Protein AF-A0A3M9Y2U6-F1 (afdb_monomer_lite)

Structure (mmCIF, N/CA/C/O backbone):
data_AF-A0A3M9Y2U6-F1
#
_entry.id   AF-A0A3M9Y2U6-F1
#
loop_
_atom_site.group_PDB
_atom_site.id
_atom_site.type_symbol
_atom_site.label_atom_id
_atom_site.label_alt_id
_atom_site.label_comp_id
_atom_site.label_asym_id
_atom_site.label_entity_id
_atom_site.label_seq_id
_atom_site.pdbx_PDB_ins_code
_atom_site.Cartn_x
_atom_site.Cartn_y
_atom_site.Cartn_z
_atom_site.occupancy
_atom_site.B_iso_or_equiv
_atom_site.auth_seq_id
_atom_site.auth_comp_id
_atom_site.auth_asym_id
_atom_site.auth_atom_id
_atom_site.pdbx_PDB_model_num
ATOM 1 N N . MET A 1 1 ? 1.875 -9.038 10.753 1.00 52.12 1 MET A N 1
ATOM 2 C CA . MET A 1 1 ? 0.910 -9.821 9.944 1.00 52.12 1 MET A CA 1
ATOM 3 C C . MET A 1 1 ? 1.158 -9.487 8.474 1.00 52.12 1 MET A C 1
ATOM 5 O O . MET A 1 1 ? 1.322 -8.312 8.190 1.00 52.12 1 MET A O 1
ATOM 9 N N . ASN A 1 2 ? 1.276 -10.460 7.559 1.00 71.25 2 ASN A N 1
ATOM 10 C CA . ASN A 1 2 ? 1.363 -10.186 6.113 1.00 71.25 2 ASN A CA 1
ATOM 11 C C . ASN A 1 2 ? -0.039 -10.377 5.505 1.00 71.25 2 ASN A C 1
ATOM 13 O O . ASN A 1 2 ? -0.377 -11.508 5.146 1.00 71.25 2 ASN A O 1
ATOM 17 N N . PRO A 1 3 ? -0.865 -9.317 5.421 1.00 74.38 3 PRO A N 1
ATOM 18 C CA . PRO A 1 3 ? -2.267 -9.442 5.026 1.00 74.38 3 PRO A CA 1
ATOM 19 C C . PRO A 1 3 ? -2.429 -10.008 3.610 1.00 74.38 3 PRO A C 1
ATOM 21 O O . PRO A 1 3 ? -3.386 -10.734 3.353 1.00 74.38 3 PRO A O 1
ATOM 24 N N . ALA A 1 4 ? -1.457 -9.782 2.717 1.00 78.94 4 ALA A N 1
ATOM 25 C CA . ALA A 1 4 ? -1.498 -10.278 1.341 1.00 78.94 4 ALA A CA 1
ATOM 26 C C . ALA A 1 4 ? -1.518 -11.816 1.248 1.00 78.94 4 ALA A C 1
ATOM 28 O O . ALA A 1 4 ? -2.047 -12.36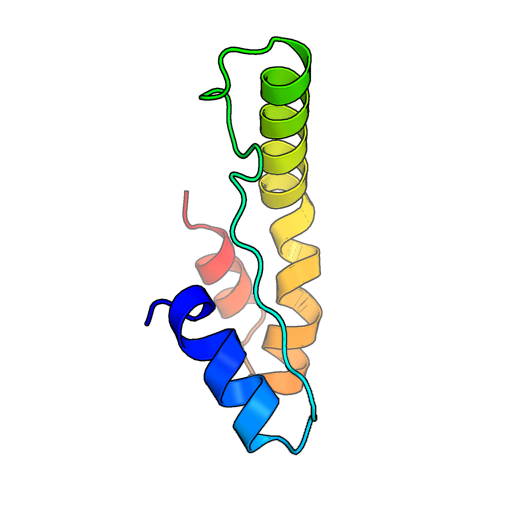9 0.283 1.00 78.94 4 ALA A O 1
ATOM 29 N N . ARG A 1 5 ? -0.967 -12.526 2.246 1.00 82.12 5 ARG A N 1
ATOM 30 C CA . ARG A 1 5 ? -1.024 -13.999 2.298 1.00 82.12 5 ARG A CA 1
ATOM 31 C C . ARG A 1 5 ? -2.382 -14.517 2.767 1.00 82.12 5 ARG A C 1
ATOM 33 O O . ARG A 1 5 ? -2.814 -15.557 2.290 1.00 82.12 5 ARG A O 1
ATOM 40 N N . SER A 1 6 ? -3.052 -13.782 3.649 1.00 90.69 6 SER A N 1
ATOM 41 C CA . SER A 1 6 ? -4.339 -14.178 4.235 1.00 90.69 6 SER A CA 1
ATOM 42 C C . SER A 1 6 ? -5.548 -13.666 3.446 1.00 90.69 6 SER A C 1
ATOM 44 O O . SER A 1 6 ? -6.659 -14.132 3.664 1.00 90.69 6 SER A O 1
ATOM 46 N N . THR A 1 7 ? -5.356 -12.746 2.491 1.00 91.00 7 THR A N 1
ATOM 47 C CA . THR A 1 7 ? -6.469 -12.088 1.777 1.00 91.00 7 THR A CA 1
ATOM 48 C C . THR A 1 7 ? -7.389 -13.086 1.071 1.00 91.00 7 THR A C 1
ATOM 50 O O . THR A 1 7 ? -8.604 -12.958 1.158 1.00 91.00 7 THR A O 1
ATOM 53 N N . LYS A 1 8 ? -6.840 -14.107 0.396 1.00 93.31 8 LYS A N 1
ATOM 54 C CA . LYS A 1 8 ? -7.660 -15.114 -0.299 1.00 93.31 8 LYS A CA 1
ATOM 55 C C . LYS A 1 8 ? -8.571 -15.871 0.669 1.00 93.31 8 LYS A C 1
ATOM 57 O O . LYS A 1 8 ? -9.733 -16.105 0.351 1.00 93.31 8 LYS A O 1
ATOM 62 N N . GLU A 1 9 ? -8.035 -16.240 1.828 1.00 93.69 9 GLU A N 1
ATOM 63 C CA . GLU A 1 9 ? -8.776 -16.932 2.880 1.00 93.69 9 GLU A CA 1
ATOM 64 C C . GLU A 1 9 ? -9.869 -16.032 3.458 1.00 93.69 9 GLU A C 1
ATOM 66 O O . GLU A 1 9 ? -11.021 -16.443 3.522 1.00 93.69 9 GLU A O 1
ATOM 71 N N . TRP A 1 10 ? -9.545 -14.779 3.791 1.00 95.00 10 TRP A N 1
ATOM 72 C CA . TRP A 1 10 ? -10.524 -13.816 4.303 1.00 95.00 10 TRP A CA 1
ATOM 73 C C . TRP A 1 10 ? -11.676 -13.578 3.327 1.00 95.00 10 TRP A C 1
ATOM 75 O O . TRP A 1 10 ? -12.832 -13.568 3.740 1.00 95.00 10 TRP A O 1
ATOM 85 N N . VAL A 1 11 ? -11.376 -13.444 2.032 1.00 95.56 11 VAL A N 1
ATOM 86 C CA . VAL A 1 11 ? -12.402 -13.283 0.993 1.00 95.56 11 VAL A CA 1
ATOM 87 C C . VAL A 1 11 ? -13.269 -14.544 0.881 1.00 95.56 11 VAL A C 1
ATOM 89 O O . VAL A 1 11 ? -14.486 -14.433 0.778 1.00 95.56 11 VAL A O 1
ATOM 92 N N . GLY A 1 12 ? -12.685 -15.743 0.970 1.00 96.25 12 GLY A N 1
ATOM 93 C CA . GLY A 1 12 ? -13.456 -16.991 1.007 1.00 96.25 12 GLY A CA 1
ATOM 94 C C . GLY A 1 12 ? -14.357 -17.101 2.244 1.00 96.25 12 GLY A C 1
ATOM 95 O O . GLY A 1 12 ? -15.544 -17.396 2.119 1.00 96.25 12 GLY A O 1
ATOM 96 N N . ASN A 1 13 ? -13.824 -16.788 3.427 1.00 96.38 13 ASN A N 1
ATOM 97 C CA . ASN A 1 13 ? -14.555 -16.837 4.698 1.00 96.38 13 ASN A CA 1
ATOM 98 C C . ASN A 1 13 ? -15.692 -15.805 4.766 1.00 96.38 13 ASN A C 1
ATOM 100 O O . ASN A 1 13 ? -16.681 -16.027 5.4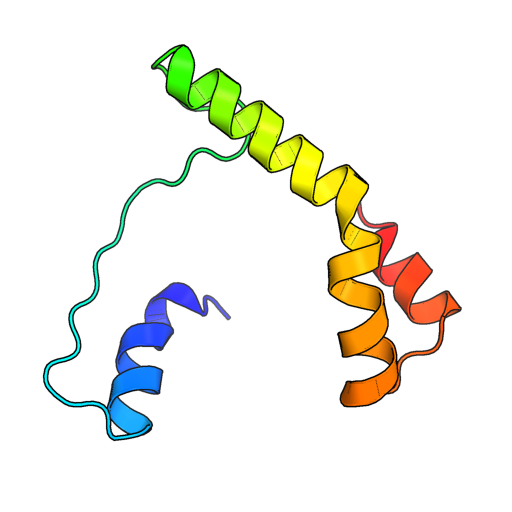57 1.00 96.38 13 ASN A O 1
ATOM 104 N N . ALA A 1 14 ? -15.584 -14.704 4.017 1.00 96.62 14 ALA A N 1
ATOM 105 C CA . ALA A 1 14 ? -16.656 -13.726 3.850 1.00 96.62 14 ALA A CA 1
ATOM 106 C C . ALA A 1 14 ? -17.803 -14.209 2.931 1.00 96.62 14 ALA A C 1
ATOM 108 O O . ALA A 1 14 ? -18.777 -13.484 2.746 1.00 96.62 14 ALA A O 1
ATOM 109 N N . GLY A 1 15 ? -17.712 -15.417 2.356 1.00 97.12 15 GLY A N 1
ATOM 110 C CA . GLY A 1 15 ? -18.771 -16.047 1.558 1.00 97.12 15 GLY A CA 1
ATOM 111 C C . GLY A 1 15 ? -18.626 -15.892 0.039 1.00 97.12 15 GLY A C 1
ATOM 112 O O . GLY A 1 15 ? -19.466 -16.405 -0.707 1.00 97.12 15 GLY A O 1
ATOM 113 N N . PHE A 1 16 ? -17.568 -15.230 -0.445 1.00 96.94 16 PHE A N 1
ATOM 114 C CA . PHE A 1 16 ? -17.311 -15.108 -1.881 1.00 96.94 16 PHE A CA 1
ATOM 115 C C . PHE A 1 16 ? -16.931 -16.462 -2.490 1.00 96.94 16 PHE A C 1
ATOM 117 O O . PHE A 1 16 ? -16.078 -17.189 -1.982 1.00 96.94 16 PHE A O 1
ATOM 124 N N . GLN A 1 17 ? -17.542 -16.781 -3.629 1.00 95.50 17 GLN A N 1
ATOM 125 C CA . GLN A 1 17 ? -17.303 -18.025 -4.359 1.00 95.50 17 GLN A CA 1
ATOM 126 C C . GLN A 1 17 ? -16.250 -17.831 -5.456 1.00 95.50 17 GLN A C 1
ATOM 128 O O . GLN A 1 17 ? -16.080 -16.734 -5.983 1.00 95.50 17 GLN A O 1
ATOM 133 N N . GLN A 1 18 ? -15.560 -18.914 -5.834 1.00 94.69 18 GLN A N 1
ATOM 134 C CA . GLN A 1 18 ? -14.607 -18.930 -6.961 1.00 94.69 18 GLN A CA 1
ATOM 135 C C . GLN A 1 18 ? -13.449 -17.909 -6.836 1.00 94.69 18 GLN A C 1
ATOM 137 O O . GLN A 1 18 ? -13.002 -17.328 -7.826 1.00 94.69 18 GLN A O 1
ATOM 142 N N . VAL A 1 19 ? -12.928 -17.698 -5.621 1.00 95.00 19 VAL A N 1
ATOM 143 C CA . VAL A 1 19 ? -11.864 -16.714 -5.351 1.00 95.00 19 VAL A CA 1
ATOM 144 C C . VAL A 1 19 ? -10.556 -17.074 -6.072 1.00 95.00 19 VAL A C 1
ATOM 146 O O . VAL A 1 19 ? -9.909 -18.085 -5.773 1.00 95.00 19 VAL A O 1
ATOM 149 N N . LYS A 1 20 ? -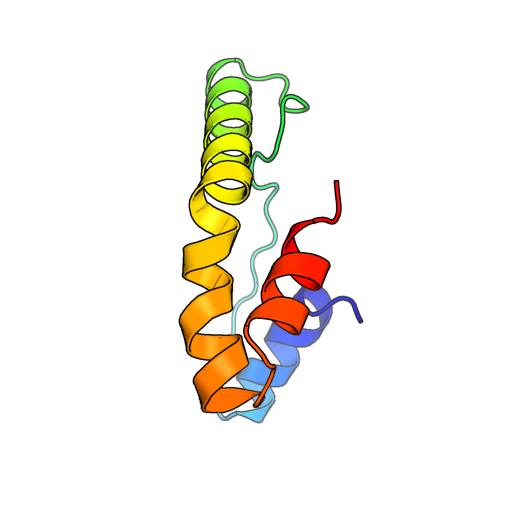10.114 -16.201 -6.985 1.00 94.44 20 LYS A N 1
ATOM 150 C CA . LYS A 1 20 ? -8.817 -16.289 -7.673 1.00 94.44 20 LYS A CA 1
ATOM 151 C C . LYS A 1 20 ? -7.844 -15.269 -7.089 1.00 94.44 20 LYS A C 1
ATOM 153 O O . LYS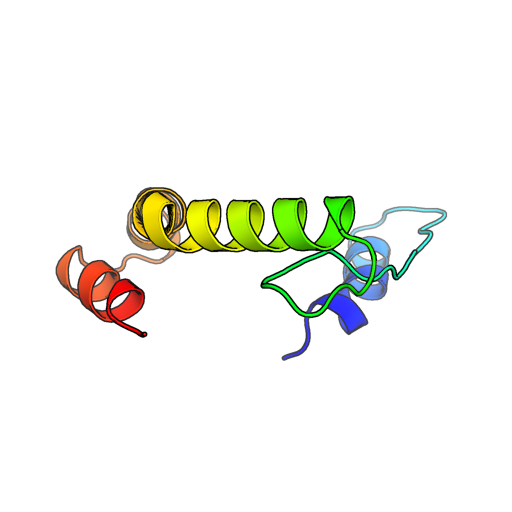 A 1 20 ? -8.184 -14.103 -6.937 1.00 94.44 20 LYS A O 1
ATOM 158 N N . GLN A 1 21 ? -6.622 -15.708 -6.798 1.00 92.62 21 GLN A N 1
ATOM 159 C CA . GLN A 1 21 ? -5.543 -14.836 -6.335 1.00 92.62 21 GLN A CA 1
ATOM 160 C C . GLN A 1 21 ? -4.466 -14.742 -7.411 1.00 92.62 21 GLN A C 1
ATOM 162 O O . GLN A 1 21 ? -4.008 -15.762 -7.925 1.00 92.62 21 GLN A O 1
ATOM 167 N N . GLN A 1 22 ? -4.039 -13.519 -7.708 1.00 92.00 22 GLN A N 1
ATOM 168 C CA . GLN A 1 22 ? -2.905 -13.241 -8.579 1.00 92.00 22 GLN A CA 1
ATOM 169 C C . GLN A 1 22 ? -1.892 -12.405 -7.806 1.00 92.00 22 GLN A C 1
ATOM 171 O O . GLN A 1 22 ? -2.249 -11.418 -7.168 1.00 92.00 22 GLN A O 1
ATOM 176 N N . ILE A 1 23 ? -0.628 -12.823 -7.847 1.00 89.12 23 ILE A N 1
ATOM 177 C CA . ILE A 1 23 ? 0.476 -12.124 -7.192 1.00 89.12 23 ILE A CA 1
ATOM 178 C C . ILE A 1 23 ? 1.388 -11.593 -8.289 1.00 89.12 23 ILE A C 1
ATOM 180 O O . ILE A 1 23 ? 1.939 -12.363 -9.074 1.00 89.12 23 ILE A O 1
ATOM 184 N N . PHE A 1 24 ? 1.554 -10.277 -8.334 1.00 87.56 24 PHE A N 1
ATOM 185 C CA . PHE A 1 24 ? 2.435 -9.601 -9.277 1.00 87.56 24 PHE A CA 1
ATOM 186 C C . PHE A 1 24 ? 3.292 -8.568 -8.548 1.00 87.56 24 PHE A C 1
ATOM 188 O O . PHE A 1 24 ? 2.949 -8.092 -7.465 1.00 87.56 24 PHE A O 1
ATOM 195 N N . LYS A 1 25 ? 4.443 -8.236 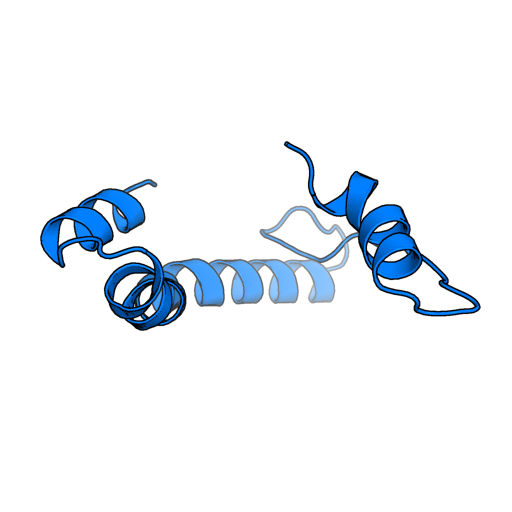-9.136 1.00 85.00 25 LYS A N 1
ATOM 196 C CA . LYS A 1 25 ? 5.324 -7.201 -8.594 1.00 85.00 25 LYS A CA 1
ATOM 197 C C . LYS A 1 25 ? 4.767 -5.832 -8.982 1.00 85.00 25 LYS A C 1
ATOM 199 O O . LYS A 1 25 ? 4.834 -5.463 -10.151 1.00 85.00 25 LYS A O 1
ATOM 204 N N . SER A 1 26 ? 4.230 -5.096 -8.014 1.00 85.31 26 SER A N 1
ATOM 205 C CA . SER A 1 26 ? 3.824 -3.701 -8.211 1.00 85.31 26 SER A CA 1
ATOM 206 C C . SER A 1 26 ? 5.047 -2.780 -8.110 1.00 85.31 26 SER A C 1
ATOM 208 O O . SER A 1 26 ? 5.818 -2.940 -7.157 1.00 85.31 26 SER A O 1
ATOM 210 N N . PRO A 1 27 ? 5.276 -1.856 -9.061 1.00 90.00 27 PRO A N 1
ATOM 211 C CA . PRO A 1 27 ? 6.417 -0.952 -9.013 1.00 90.00 27 PRO A CA 1
ATOM 212 C C . PRO A 1 27 ? 6.280 0.005 -7.824 1.00 90.00 27 PRO A C 1
ATOM 214 O O . PRO A 1 27 ? 5.354 0.801 -7.745 1.00 90.00 27 PRO A O 1
ATOM 217 N N . VAL A 1 28 ? 7.228 -0.073 -6.894 1.00 86.44 28 VAL A N 1
ATOM 218 C CA . VAL A 1 28 ? 7.315 0.804 -5.718 1.00 86.44 28 VAL A CA 1
ATOM 219 C C . VAL A 1 28 ? 8.779 1.163 -5.543 1.00 86.44 28 VAL A C 1
ATOM 221 O O . VAL A 1 28 ? 9.596 0.265 -5.372 1.00 86.44 28 VAL A O 1
ATOM 224 N N . ARG A 1 29 ? 9.128 2.449 -5.574 1.00 87.38 29 ARG A N 1
ATOM 225 C CA . ARG A 1 29 ? 10.512 2.948 -5.694 1.00 87.38 29 ARG A CA 1
ATOM 226 C C . ARG A 1 29 ? 11.173 2.546 -7.023 1.00 87.38 29 ARG A C 1
ATOM 228 O O . ARG A 1 29 ? 10.512 2.172 -7.984 1.00 87.38 29 ARG A O 1
ATOM 235 N N . ASN A 1 30 ? 12.498 2.654 -7.093 1.00 87.88 30 ASN A N 1
ATOM 236 C CA . ASN A 1 30 ? 13.284 2.593 -8.325 1.00 87.88 30 ASN A CA 1
ATOM 237 C C . ASN A 1 30 ? 13.917 1.218 -8.641 1.00 87.88 30 ASN A C 1
ATOM 239 O O . ASN A 1 30 ? 14.791 1.138 -9.505 1.00 87.88 30 ASN A O 1
ATOM 243 N N . TRP A 1 31 ? 13.500 0.137 -7.971 1.00 89.94 31 TRP A N 1
ATOM 244 C CA . TRP A 1 31 ? 14.034 -1.213 -8.213 1.00 89.94 31 TRP A CA 1
ATOM 245 C C . TRP A 1 31 ? 13.700 -1.833 -9.586 1.00 89.94 31 TRP A C 1
ATOM 247 O O . TRP A 1 31 ? 14.462 -2.712 -10.009 1.00 89.94 31 TRP A O 1
ATOM 257 N N . PRO A 1 32 ? 12.608 -1.470 -10.300 1.00 91.44 32 PRO A N 1
ATOM 258 C CA . PRO A 1 32 ? 12.351 -2.050 -11.614 1.00 91.44 32 PRO A CA 1
ATOM 259 C C . PRO A 1 32 ? 13.488 -1.736 -12.596 1.00 91.44 32 PRO A C 1
ATOM 261 O O . PRO A 1 32 ? 14.004 -0.620 -12.639 1.00 91.44 32 PRO A O 1
ATOM 264 N N . ARG A 1 33 ? 13.895 -2.733 -13.395 1.00 90.31 33 ARG A N 1
ATOM 265 C CA . ARG A 1 33 ? 14.919 -2.544 -14.441 1.00 90.31 33 ARG A CA 1
ATOM 266 C C . ARG A 1 33 ? 14.371 -1.789 -15.647 1.00 90.31 33 ARG A C 1
ATOM 268 O O . ARG A 1 33 ? 15.078 -0.969 -16.217 1.00 90.31 33 ARG A O 1
ATOM 275 N N . ASP A 1 34 ? 13.126 -2.085 -16.009 1.00 94.50 34 ASP A N 1
ATOM 276 C CA . ASP A 1 34 ? 12.402 -1.393 -17.068 1.00 94.50 34 ASP A CA 1
ATOM 277 C C . ASP A 1 34 ? 12.236 0.092 -16.716 1.00 94.50 34 ASP A C 1
ATOM 279 O O . ASP A 1 34 ? 11.830 0.430 -15.600 1.00 94.50 34 ASP A O 1
ATOM 283 N N . ALA A 1 35 ? 12.579 0.972 -17.659 1.00 93.81 35 ALA A N 1
ATOM 284 C CA . ALA A 1 35 ? 12.621 2.412 -17.426 1.00 93.81 35 ALA A CA 1
ATOM 285 C C . ALA A 1 35 ? 11.238 2.984 -17.081 1.00 93.81 35 ALA A C 1
ATOM 287 O O . ALA A 1 35 ? 11.119 3.766 -16.138 1.00 93.81 35 ALA A O 1
ATOM 288 N N . ARG A 1 36 ? 10.189 2.526 -17.775 1.00 94.12 36 ARG A N 1
ATOM 289 C CA . ARG A 1 36 ? 8.814 2.973 -17.537 1.00 94.12 36 ARG A CA 1
ATOM 290 C C . ARG A 1 36 ? 8.314 2.498 -16.177 1.00 94.12 36 ARG A C 1
ATOM 292 O O . ARG A 1 36 ? 7.744 3.273 -15.420 1.00 94.12 36 ARG A O 1
ATOM 299 N N . LEU A 1 37 ? 8.560 1.235 -15.822 1.00 94.25 37 LEU A N 1
ATOM 300 C CA . LEU A 1 37 ? 8.173 0.718 -14.505 1.00 94.25 37 LEU A CA 1
ATOM 301 C C . LEU A 1 37 ? 8.935 1.400 -13.365 1.00 94.25 37 LEU A C 1
ATOM 303 O O . LEU A 1 37 ? 8.372 1.586 -12.287 1.00 94.25 37 LEU A O 1
ATOM 307 N N . LYS A 1 38 ? 10.195 1.784 -13.588 1.00 94.62 38 LYS A N 1
ATOM 308 C CA . LYS A 1 38 ? 10.979 2.547 -12.613 1.00 94.62 38 LYS A CA 1
ATOM 309 C C . LYS A 1 38 ? 10.355 3.917 -12.358 1.00 94.62 38 LYS A C 1
ATOM 311 O O . LYS A 1 38 ? 10.175 4.283 -11.200 1.00 94.62 38 LYS A O 1
ATOM 316 N N . GLU A 1 39 ? 9.988 4.629 -13.418 1.00 95.00 39 GLU A N 1
ATOM 317 C CA . GLU A 1 39 ? 9.282 5.909 -13.334 1.00 95.00 39 GLU A CA 1
ATOM 318 C C . GLU A 1 39 ? 7.940 5.763 -12.597 1.00 95.00 39 GLU A C 1
ATOM 320 O O . GLU A 1 39 ? 7.690 6.478 -11.626 1.00 95.00 39 GLU A O 1
ATOM 325 N N . CYS A 1 40 ? 7.126 4.760 -12.952 1.00 95.25 40 CYS A N 1
ATOM 326 C CA . CYS A 1 40 ? 5.888 4.463 -12.226 1.00 95.25 40 CYS A CA 1
ATOM 327 C C . CYS A 1 40 ? 6.132 4.216 -10.728 1.00 95.25 40 CYS A C 1
ATOM 329 O O . CYS A 1 40 ? 5.346 4.662 -9.894 1.00 95.25 40 CYS A O 1
ATOM 331 N N . GLY A 1 41 ? 7.210 3.518 -10.366 1.00 94.38 41 GLY A N 1
ATOM 332 C CA . GLY A 1 41 ? 7.545 3.243 -8.970 1.00 94.38 41 GLY A CA 1
ATOM 333 C C . GLY A 1 41 ? 7.989 4.484 -8.192 1.00 94.38 41 GLY A C 1
ATOM 334 O O . GLY A 1 41 ? 7.682 4.596 -7.000 1.00 94.38 41 GLY A O 1
ATOM 335 N N . VAL A 1 42 ? 8.647 5.440 -8.854 1.00 94.19 42 VAL A N 1
ATOM 336 C CA . VAL A 1 42 ? 8.952 6.761 -8.281 1.00 94.19 42 VAL A CA 1
ATOM 337 C C . VAL A 1 42 ? 7.662 7.534 -8.023 1.00 94.19 42 VAL A C 1
ATOM 339 O O . VAL A 1 42 ? 7.434 7.936 -6.884 1.00 94.19 42 VAL A O 1
ATOM 342 N N . PHE A 1 43 ? 6.776 7.653 -9.017 1.00 94.38 43 PHE A N 1
ATOM 343 C CA . PHE A 1 43 ? 5.491 8.336 -8.834 1.00 94.38 43 PHE A CA 1
ATOM 344 C C . PHE A 1 43 ? 4.625 7.673 -7.768 1.00 94.38 43 PHE A C 1
ATOM 346 O O . PHE A 1 43 ? 4.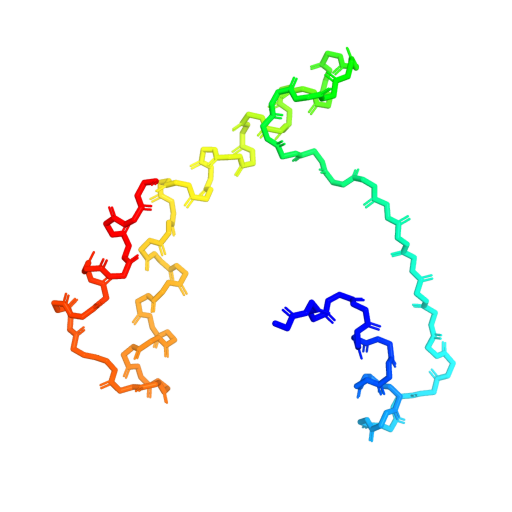051 8.365 -6.936 1.00 94.38 43 PHE A O 1
ATOM 353 N N . THR A 1 44 ? 4.574 6.341 -7.733 1.00 93.19 44 THR A N 1
ATOM 354 C CA . THR A 1 44 ? 3.848 5.602 -6.689 1.00 93.19 44 THR A CA 1
ATOM 355 C C . THR A 1 44 ? 4.379 5.967 -5.304 1.00 93.19 44 THR A C 1
ATOM 357 O O . THR A 1 44 ? 3.603 6.204 -4.387 1.00 93.19 44 THR A O 1
ATOM 360 N N . THR A 1 45 ? 5.702 6.073 -5.156 1.00 91.19 45 THR A N 1
ATOM 361 C CA . THR A 1 45 ? 6.325 6.470 -3.884 1.00 91.19 45 THR A CA 1
ATOM 362 C C . THR A 1 45 ? 5.961 7.901 -3.506 1.00 91.19 45 THR A C 1
ATOM 364 O O . THR A 1 45 ? 5.591 8.138 -2.362 1.00 91.19 45 THR A O 1
ATOM 367 N N . LEU A 1 46 ? 6.027 8.832 -4.461 1.00 92.50 46 LEU A N 1
ATOM 368 C CA . LEU A 1 46 ? 5.677 10.233 -4.238 1.00 92.50 46 LEU A CA 1
ATOM 369 C C . LEU A 1 46 ? 4.216 10.385 -3.799 1.00 92.50 46 LEU A C 1
ATOM 371 O O . LEU A 1 46 ? 3.954 11.032 -2.794 1.00 92.50 46 LEU A O 1
ATOM 375 N N . ASN A 1 47 ? 3.295 9.696 -4.483 1.00 91.19 47 ASN A N 1
ATOM 376 C CA . ASN A 1 47 ? 1.870 9.688 -4.139 1.00 91.19 47 ASN A CA 1
ATOM 377 C C . ASN A 1 47 ? 1.636 9.252 -2.686 1.00 91.19 47 ASN A C 1
ATOM 379 O O . ASN A 1 47 ? 0.824 9.851 -1.990 1.00 91.19 47 ASN A O 1
ATOM 383 N N . PHE A 1 48 ? 2.352 8.227 -2.212 1.00 88.94 48 PHE A N 1
ATOM 384 C CA . PHE A 1 48 ? 2.223 7.790 -0.823 1.00 88.94 48 PHE A CA 1
ATOM 385 C C . PHE A 1 48 ? 2.839 8.770 0.169 1.00 88.94 48 PHE A C 1
ATOM 387 O O . PHE A 1 48 ? 2.259 8.959 1.226 1.00 88.94 48 PHE A O 1
ATOM 394 N N . VAL A 1 49 ? 3.990 9.372 -0.136 1.00 89.06 49 VAL A N 1
ATOM 395 C CA . VAL A 1 49 ? 4.666 10.292 0.794 1.00 89.06 49 VAL A CA 1
ATOM 396 C C . VAL A 1 49 ? 3.896 11.604 0.932 1.00 89.06 49 VAL A C 1
ATOM 398 O O . VAL A 1 49 ? 3.692 12.069 2.047 1.00 89.06 49 VAL A O 1
ATOM 401 N N . GLU A 1 50 ? 3.455 12.187 -0.181 1.00 90.69 50 GLU A N 1
ATOM 402 C CA . GLU A 1 50 ? 2.734 13.465 -0.167 1.00 90.69 50 GLU A CA 1
ATOM 403 C C . GLU A 1 50 ? 1.274 13.298 0.268 1.00 90.69 50 GLU A C 1
ATOM 405 O O . GLU A 1 50 ? 0.737 14.160 0.955 1.00 90.69 50 GLU A O 1
ATOM 410 N N . GLY A 1 51 ? 0.640 12.176 -0.088 1.00 90.12 51 GLY A N 1
ATOM 411 C CA . GLY A 1 51 ? -0.772 11.917 0.196 1.00 90.12 51 GLY A CA 1
ATOM 412 C C . GLY A 1 51 ? -1.049 11.168 1.500 1.00 90.12 51 GLY A C 1
ATOM 413 O O . GLY A 1 51 ? -2.207 10.849 1.764 1.00 90.12 51 GLY A O 1
ATOM 414 N N . ILE A 1 52 ? -0.033 10.834 2.312 1.00 90.94 52 ILE A N 1
ATOM 415 C CA . ILE A 1 52 ? -0.230 9.965 3.490 1.00 90.94 52 ILE A CA 1
ATOM 416 C C . ILE A 1 52 ? -1.268 10.526 4.465 1.00 90.94 52 ILE A C 1
ATOM 418 O O . ILE A 1 52 ? -2.063 9.767 5.021 1.00 90.94 52 ILE A O 1
ATOM 422 N N . GLN A 1 53 ? -1.307 11.853 4.611 1.00 90.62 53 GLN A N 1
ATOM 423 C CA . GLN A 1 53 ? -2.243 12.533 5.494 1.00 90.62 53 GLN A CA 1
ATOM 424 C C . GLN A 1 53 ? -3.689 12.187 5.126 1.00 90.62 53 GLN A C 1
ATOM 426 O O . GLN A 1 53 ? -4.431 11.708 5.983 1.00 90.62 53 GLN A O 1
ATOM 431 N N . ASP A 1 54 ? -4.048 12.291 3.845 1.00 89.00 54 ASP A N 1
ATOM 432 C CA . ASP A 1 54 ? -5.399 12.017 3.341 1.00 89.00 54 ASP A CA 1
ATOM 433 C C . ASP A 1 54 ? -5.824 10.556 3.555 1.00 89.00 54 ASP A C 1
ATOM 435 O O . ASP A 1 54 ? -6.991 10.273 3.840 1.00 89.00 54 ASP A O 1
ATOM 439 N N . PHE A 1 55 ? -4.880 9.611 3.469 1.00 88.56 55 PHE A N 1
ATOM 440 C CA . PHE A 1 55 ? -5.152 8.197 3.750 1.00 88.56 55 PHE A CA 1
ATOM 441 C C . PHE A 1 55 ? -5.454 7.937 5.228 1.00 88.56 55 PHE A C 1
ATOM 443 O O . PHE A 1 55 ? -6.242 7.044 5.554 1.00 88.56 55 PHE A O 1
ATOM 450 N N . THR A 1 56 ? -4.811 8.683 6.124 1.00 92.19 56 THR A N 1
ATOM 451 C CA . THR A 1 56 ? -4.925 8.456 7.570 1.00 92.19 56 THR A CA 1
ATOM 452 C C . THR A 1 56 ? -6.024 9.277 8.228 1.00 92.19 56 THR A C 1
ATOM 454 O O . THR A 1 56 ? -6.676 8.803 9.153 1.00 92.19 56 THR A O 1
ATOM 457 N N . ASP A 1 57 ? -6.297 10.470 7.725 1.00 91.12 57 ASP A N 1
ATOM 458 C CA . ASP A 1 57 ? -7.045 11.496 8.434 1.00 91.12 57 ASP A CA 1
ATOM 459 C C . ASP A 1 57 ? -8.437 11.059 8.882 1.00 91.12 57 ASP A C 1
ATOM 461 O O . ASP A 1 57 ? -8.757 11.065 10.071 1.00 91.12 57 ASP A O 1
ATOM 465 N N . LYS A 1 58 ? -9.265 10.625 7.932 1.00 91.25 58 LYS A N 1
ATOM 466 C CA . LYS A 1 58 ? -10.648 10.251 8.226 1.00 91.25 58 LYS A CA 1
ATOM 467 C C . LYS A 1 58 ? -10.742 8.893 8.910 1.00 91.25 58 LYS A C 1
ATOM 469 O O . LYS A 1 58 ? -11.480 8.733 9.875 1.00 91.25 58 LYS A O 1
ATOM 474 N N . LEU A 1 59 ? -9.997 7.908 8.409 1.00 92.50 59 LEU A N 1
ATOM 475 C CA . LEU A 1 59 ? -10.051 6.546 8.934 1.00 92.50 59 LEU A CA 1
ATOM 476 C C . LEU A 1 59 ? -9.573 6.503 10.391 1.00 92.50 59 LEU A C 1
ATOM 478 O O . LEU A 1 59 ? -10.219 5.885 11.235 1.00 92.50 59 LEU A O 1
ATOM 482 N N . PHE A 1 60 ? -8.461 7.166 10.704 1.00 94.44 60 PHE A N 1
ATOM 483 C CA . PHE A 1 60 ? -7.855 7.059 12.025 1.00 94.44 60 PHE A CA 1
ATOM 484 C C . PHE A 1 60 ? -8.564 7.934 13.059 1.00 94.44 60 PHE A C 1
ATOM 486 O O . PHE A 1 60 ? -8.686 7.490 14.199 1.00 94.44 60 PHE A O 1
ATOM 493 N N . ARG A 1 61 ? -9.099 9.106 12.680 1.00 93.88 61 ARG A N 1
ATOM 494 C CA . ARG A 1 61 ? -9.946 9.900 13.588 1.00 93.88 61 ARG A CA 1
ATOM 495 C C . ARG A 1 61 ? -11.305 9.251 13.810 1.00 93.88 61 ARG A C 1
ATOM 497 O O . ARG A 1 61 ? -11.646 8.937 14.945 1.00 93.88 61 ARG A O 1
ATOM 504 N N . ASP A 1 62 ? -12.063 9.020 12.740 1.00 94.12 62 ASP A N 1
ATOM 505 C CA . ASP A 1 62 ? -13.492 8.707 12.861 1.00 94.12 62 ASP A CA 1
ATOM 506 C C . ASP A 1 62 ? -13.740 7.239 13.240 1.00 94.12 62 ASP A C 1
ATOM 508 O O . ASP A 1 62 ? -14.712 6.937 13.930 1.00 94.12 62 ASP A O 1
ATOM 512 N N . VAL A 1 63 ? -12.888 6.315 12.775 1.00 94.06 63 VAL A N 1
ATOM 513 C CA . VAL A 1 63 ? -13.090 4.866 12.982 1.00 94.06 63 VAL A CA 1
ATOM 514 C C . VAL A 1 63 ? -12.225 4.333 14.116 1.00 94.06 63 VAL A C 1
ATOM 516 O O . VAL A 1 63 ? -12.686 3.504 14.898 1.00 94.06 63 VAL A O 1
ATOM 519 N N . LEU A 1 64 ? -10.974 4.788 14.208 1.00 94.25 64 LEU A N 1
ATOM 520 C CA . LEU A 1 64 ? -10.023 4.298 15.210 1.00 94.25 64 LEU A CA 1
ATOM 521 C C . LEU A 1 64 ? -9.883 5.225 16.428 1.00 94.25 64 LEU A C 1
ATOM 523 O O . LEU A 1 64 ? -9.253 4.826 17.406 1.00 94.25 64 LEU A O 1
ATOM 527 N N . GLY A 1 65 ? -10.479 6.423 16.402 1.00 95.12 65 GLY A N 1
ATOM 528 C CA . GLY A 1 65 ? -10.522 7.340 17.543 1.00 95.12 65 GLY A CA 1
ATOM 529 C C . GLY A 1 65 ? -9.180 7.973 17.921 1.00 95.12 65 GLY A C 1
ATOM 530 O O . GLY A 1 65 ? -9.016 8.393 19.067 1.00 95.12 65 GLY A O 1
ATOM 531 N N . LEU A 1 66 ? -8.200 8.022 17.011 1.00 95.19 66 LEU A N 1
ATOM 532 C CA . LEU A 1 66 ? -6.922 8.686 17.277 1.00 95.19 66 LEU A CA 1
ATOM 533 C C . LEU A 1 66 ? -7.102 10.208 17.339 1.00 95.19 66 LEU A C 1
ATOM 535 O O . LEU A 1 66 ? -7.872 10.793 16.577 1.00 95.19 66 LEU A O 1
ATOM 539 N N . SER A 1 67 ? -6.326 10.858 18.209 1.00 94.88 67 SER A N 1
ATOM 540 C CA . SER A 1 67 ? -6.188 12.315 18.195 1.00 94.88 67 SER A CA 1
ATOM 541 C C . SER A 1 67 ? -5.408 12.782 16.963 1.00 94.88 67 SER A C 1
ATOM 543 O O . SER A 1 67 ? -4.602 12.034 16.406 1.00 94.88 67 SER A O 1
ATOM 545 N N . GLU A 1 68 ? -5.595 14.043 16.570 1.00 92.12 68 GLU A N 1
ATOM 546 C CA . GLU A 1 68 ? -4.837 14.672 15.476 1.00 92.12 68 GLU A CA 1
ATOM 547 C C . GLU A 1 68 ? -3.325 14.537 15.685 1.00 92.12 68 GLU A C 1
ATOM 549 O O . GLU A 1 68 ? -2.622 14.036 14.812 1.00 92.12 68 GLU A O 1
ATOM 554 N N . GLN A 1 69 ? -2.844 14.846 16.891 1.00 94.00 69 GLN A N 1
ATOM 555 C CA . GLN A 1 69 ? -1.433 14.692 17.246 1.00 94.00 69 GLN A CA 1
ATOM 556 C C . GLN A 1 69 ? -0.953 13.233 17.135 1.00 94.00 69 GLN A C 1
ATOM 558 O O . GLN A 1 69 ? 0.183 12.976 16.742 1.00 94.00 69 GLN A O 1
ATOM 563 N N . GLY A 1 70 ? -1.810 12.259 17.457 1.00 93.62 70 GLY A N 1
ATOM 564 C CA . GLY A 1 70 ? -1.494 10.840 17.284 1.00 93.62 70 GLY A CA 1
ATOM 565 C C . GLY A 1 70 ? -1.314 10.452 15.814 1.00 93.62 70 GLY A C 1
ATOM 566 O O . GLY A 1 70 ? -0.452 9.634 15.498 1.00 93.62 70 GLY A O 1
ATOM 567 N N . ILE A 1 71 ? -2.086 11.066 14.916 1.00 94.25 71 ILE A N 1
ATOM 568 C CA . ILE A 1 71 ? -1.993 10.851 13.466 1.00 94.25 71 ILE A CA 1
ATOM 569 C C . ILE A 1 71 ? -0.746 11.523 12.894 1.00 94.25 71 ILE A C 1
ATOM 571 O O . ILE A 1 71 ? -0.039 10.912 12.097 1.00 94.25 71 ILE A O 1
ATOM 575 N N . GLU A 1 72 ? -0.412 12.732 13.341 1.00 92.38 72 GLU A N 1
ATOM 576 C CA . GLU A 1 72 ? 0.830 13.403 12.938 1.00 92.38 72 GLU A CA 1
ATOM 577 C C . GLU A 1 72 ? 2.067 12.584 13.321 1.00 92.38 72 GLU A C 1
ATOM 579 O O . GLU A 1 72 ? 2.954 12.371 12.496 1.00 92.38 72 GLU A O 1
ATOM 584 N N . VAL A 1 73 ? 2.111 12.064 14.554 1.00 93.50 73 VAL A N 1
ATOM 585 C CA . VAL A 1 73 ? 3.210 11.199 15.014 1.00 93.50 73 VAL A CA 1
ATOM 586 C C . VAL A 1 73 ? 3.268 9.900 14.207 1.00 93.50 73 VAL A C 1
ATOM 588 O O . VAL A 1 73 ? 4.362 9.445 13.872 1.00 93.50 73 VAL A O 1
ATOM 591 N N . LEU A 1 74 ? 2.116 9.317 13.862 1.00 91.19 74 LEU A N 1
ATOM 592 C CA . LEU A 1 74 ? 2.042 8.138 12.996 1.00 91.19 74 LEU A CA 1
ATOM 593 C C . LEU A 1 74 ? 2.627 8.425 11.601 1.00 91.19 74 LEU A C 1
ATOM 595 O O . LEU A 1 74 ? 3.399 7.616 11.086 1.00 91.19 74 LEU A O 1
ATOM 599 N N . ASN A 1 75 ? 2.301 9.581 11.019 1.00 91.19 75 ASN A N 1
ATOM 600 C CA . ASN A 1 75 ? 2.754 9.990 9.685 1.00 91.19 75 ASN A CA 1
ATOM 601 C C . ASN A 1 75 ? 4.202 10.498 9.660 1.00 91.19 75 ASN A C 1
ATOM 603 O O . ASN A 1 75 ? 4.833 10.504 8.605 1.00 91.19 75 ASN A O 1
ATOM 607 N N . ALA A 1 76 ? 4.763 10.884 10.809 1.00 88.19 76 ALA A N 1
ATOM 608 C CA . ALA A 1 76 ? 6.140 11.361 10.925 1.00 88.19 76 ALA A CA 1
ATOM 609 C C . ALA A 1 76 ? 7.208 10.264 10.711 1.00 88.19 76 ALA A C 1
ATOM 611 O O . ALA A 1 76 ? 8.399 10.579 10.620 1.00 88.19 76 ALA A O 1
ATOM 612 N N . GLY A 1 77 ? 6.812 8.987 10.632 1.00 70.25 77 GLY A N 1
ATOM 613 C CA . GLY A 1 77 ? 7.712 7.866 10.361 1.00 70.25 77 GLY A CA 1
ATOM 614 C C . GLY A 1 77 ? 8.310 7.921 8.950 1.00 70.25 77 GLY A C 1
ATOM 615 O O . GLY A 1 77 ? 7.631 7.595 7.979 1.00 70.25 77 GLY A O 1
ATOM 616 N N . LYS A 1 78 ? 9.588 8.310 8.852 1.00 49.97 78 LYS A N 1
ATOM 617 C CA . LYS A 1 78 ? 10.410 8.237 7.630 1.00 49.97 78 LYS A CA 1
ATOM 618 C C . LYS A 1 78 ? 11.003 6.847 7.411 1.00 49.97 78 LYS A C 1
ATOM 620 O O . LYS A 1 78 ? 11.544 6.285 8.389 1.00 49.97 78 LYS A O 1
#

Secondary structure (DSSP, 8-state):
--HHHHHHHHHHHTT-SS----------SS--SSHHHHHHHHHHHHHHHHHHHHHHHHIIIIIT---HHHHHHHHT--

Sequence (78 aa):
MNPARSTKEWVGNAGFQQVKQQIFKSPVRNWPRDARLKECGVFTTLNFVEGIQDFTDKLFRDVLGLSEQGIEVLNAGK

pLDDT: mean 90.26, std 8.14, range [49.97, 97.12]

Radius of gyration: 16.81 Å; chains: 1; bounding box: 34×34×36 Å

Organism: NCBI:txid1051616

Foldseek 3Di:
DPVLVCVQVVCVVVPDPPRDDDDDDQQAAQPDPDPVSNVVNVVVPVCCLVCVCVVCPCCCCPPVVDDPVRSVVVSPDD